Protein AF-A0A6V7L0I6-F1 (afdb_monomer_lite)

Organism: NCBI:txid1563983

Structure (mmCIF, N/CA/C/O backbone):
data_AF-A0A6V7L0I6-F1
#
_entry.id   AF-A0A6V7L0I6-F1
#
loop_
_atom_site.group_PDB
_atom_site.id
_atom_site.type_symbol
_atom_site.label_atom_id
_atom_site.label_alt_id
_atom_site.label_comp_id
_atom_site.label_asym_id
_atom_site.label_entity_id
_atom_site.label_seq_id
_atom_site.pdbx_PDB_ins_code
_atom_site.Cartn_x
_atom_site.Cartn_y
_atom_site.Cartn_z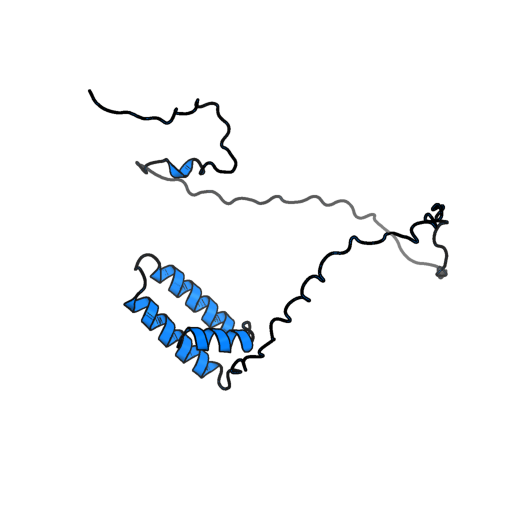
_atom_site.occupancy
_atom_site.B_iso_or_equiv
_atom_site.auth_seq_id
_atom_site.auth_comp_id
_atom_site.auth_asym_id
_atom_site.auth_atom_id
_atom_site.pdbx_PDB_model_num
ATOM 1 N N . GLU A 1 1 ? 0.908 -9.583 -56.187 1.00 49.00 1 GLU A N 1
ATOM 2 C CA . GLU A 1 1 ? 0.720 -10.293 -54.906 1.00 49.00 1 GLU A CA 1
ATOM 3 C C . GLU A 1 1 ? 0.747 -9.283 -53.765 1.00 49.00 1 GLU A C 1
ATOM 5 O O . GLU A 1 1 ? 1.300 -8.214 -53.980 1.00 49.00 1 GLU A O 1
ATOM 10 N N . GLU A 1 2 ? 0.169 -9.651 -52.612 1.00 45.59 2 GLU A N 1
ATOM 11 C CA . GLU A 1 2 ? 0.474 -9.149 -51.249 1.00 45.59 2 GLU A CA 1
ATOM 12 C C . GLU A 1 2 ? -0.630 -8.400 -50.439 1.00 45.59 2 GLU A C 1
ATOM 14 O O . GLU A 1 2 ? -0.831 -7.195 -50.544 1.00 45.59 2 GLU A O 1
ATOM 19 N N . VAL A 1 3 ? -1.365 -9.220 -49.659 1.00 51.28 3 VAL A N 1
ATOM 20 C CA . VAL A 1 3 ? -1.829 -9.154 -48.238 1.00 51.28 3 VAL A CA 1
ATOM 21 C C . VAL A 1 3 ? -2.309 -7.802 -47.645 1.00 51.28 3 VAL A C 1
ATOM 23 O O . VAL A 1 3 ? -1.519 -6.922 -47.347 1.00 51.28 3 VAL A O 1
ATOM 26 N N . ALA A 1 4 ? -3.619 -7.528 -47.545 1.00 53.19 4 ALA A N 1
ATOM 27 C CA . ALA A 1 4 ? -4.619 -7.891 -46.509 1.00 53.19 4 ALA A CA 1
ATOM 28 C C . ALA A 1 4 ? -4.747 -6.934 -45.296 1.00 53.19 4 ALA A C 1
ATOM 30 O O . ALA A 1 4 ? -3.857 -6.815 -44.463 1.00 53.19 4 ALA A O 1
ATOM 31 N N . SER A 1 5 ? -5.949 -6.369 -45.126 1.00 56.16 5 SER A N 1
ATOM 32 C CA . SER A 1 5 ? -6.523 -6.027 -43.818 1.00 56.16 5 SER A CA 1
ATOM 33 C C . SER A 1 5 ? -7.932 -6.609 -43.778 1.00 56.16 5 SER A C 1
ATOM 35 O O . SER A 1 5 ? -8.768 -6.281 -44.621 1.00 56.16 5 SER A O 1
ATOM 37 N N . THR A 1 6 ? -8.189 -7.535 -42.855 1.00 56.66 6 THR A N 1
ATOM 38 C CA . THR A 1 6 ? -9.462 -8.271 -42.783 1.00 56.66 6 THR A CA 1
ATOM 39 C C . THR A 1 6 ? -10.461 -7.669 -41.792 1.00 56.66 6 THR A C 1
ATOM 41 O O . THR A 1 6 ? -11.510 -8.265 -41.555 1.00 56.66 6 THR A O 1
ATOM 44 N N . GLN A 1 7 ? -10.214 -6.469 -41.256 1.00 66.19 7 GLN A N 1
ATOM 45 C CA . GLN A 1 7 ? -11.171 -5.770 -40.392 1.00 66.19 7 GLN A CA 1
ATOM 46 C C . GLN A 1 7 ? -11.768 -4.544 -41.093 1.00 66.19 7 GLN A C 1
ATOM 48 O O . GLN A 1 7 ? -11.068 -3.612 -41.484 1.00 66.19 7 GLN A O 1
ATOM 53 N N . LYS A 1 8 ? -13.097 -4.552 -41.258 1.00 57.31 8 LYS A N 1
ATOM 54 C CA . LYS A 1 8 ? -13.868 -3.417 -41.775 1.00 57.31 8 LYS A CA 1
ATOM 55 C C . LYS A 1 8 ? -13.876 -2.289 -40.742 1.00 57.31 8 LYS A C 1
ATOM 57 O O . LYS A 1 8 ? -14.382 -2.470 -39.639 1.00 57.31 8 LYS A O 1
ATOM 62 N N . SER A 1 9 ? -13.363 -1.125 -41.133 1.00 61.78 9 SER A N 1
ATOM 63 C CA . SER A 1 9 ? -13.588 0.136 -40.421 1.00 61.78 9 SER A CA 1
ATOM 64 C C . SER A 1 9 ? -15.092 0.429 -40.348 1.00 61.78 9 SER A C 1
ATOM 66 O O . SER A 1 9 ? -15.800 0.289 -41.351 1.00 61.78 9 SER A O 1
ATOM 68 N N . LEU A 1 10 ? -15.588 0.782 -39.162 1.00 63.34 10 LEU A N 1
ATOM 69 C CA . LEU A 1 10 ? -17.003 1.081 -38.932 1.00 63.34 10 LEU A CA 1
ATOM 70 C C . LEU A 1 10 ? -17.357 2.486 -39.449 1.00 63.34 10 LEU A C 1
ATOM 72 O O . LEU A 1 10 ? -16.513 3.381 -39.496 1.00 63.34 10 LEU A O 1
ATOM 76 N N . GLN A 1 11 ? -18.619 2.690 -39.843 1.00 67.56 11 GLN A N 1
ATOM 77 C CA . GLN A 1 11 ? -19.117 4.011 -40.239 1.00 67.56 11 GLN A CA 1
ATOM 78 C C . GLN A 1 11 ? -19.054 4.977 -39.044 1.00 67.56 11 GLN A C 1
ATOM 80 O O . GLN A 1 11 ? -19.383 4.607 -37.921 1.00 67.56 11 GLN A O 1
ATOM 85 N N . SER A 1 12 ? -18.698 6.241 -39.283 1.00 61.19 12 SER A N 1
ATOM 86 C CA . SER A 1 12 ? -18.546 7.283 -38.247 1.00 61.19 12 SER A CA 1
ATOM 87 C C . SER A 1 12 ? -19.833 7.644 -37.483 1.00 61.19 12 SER A C 1
ATOM 89 O O . SER A 1 12 ? -19.786 8.465 -36.569 1.00 61.19 12 SER A O 1
ATOM 91 N N . SER A 1 13 ? -20.970 7.036 -37.843 1.00 60.69 13 SER A N 1
ATOM 92 C CA . SER A 1 13 ? -22.275 7.179 -37.188 1.00 60.69 13 SER A CA 1
ATOM 93 C C . SER A 1 13 ? -22.595 6.048 -36.191 1.00 60.69 13 SER A C 1
ATOM 95 O O . SER A 1 13 ? -23.722 5.987 -35.700 1.00 60.69 13 SER A O 1
ATOM 97 N N . GLN A 1 14 ? -21.651 5.142 -35.908 1.00 70.44 14 GLN A N 1
ATOM 98 C CA . GLN A 1 14 ? -21.830 4.064 -34.931 1.00 70.44 14 GLN A CA 1
ATOM 99 C C . GLN A 1 14 ? -21.693 4.600 -33.492 1.00 70.44 14 GLN A C 1
ATOM 101 O O . GLN A 1 14 ? -20.715 5.275 -33.165 1.00 70.44 14 GLN A O 1
ATOM 106 N N . ASP A 1 15 ? -22.667 4.290 -32.635 1.00 71.12 15 ASP A N 1
ATOM 107 C CA . ASP A 1 15 ? -22.617 4.571 -31.194 1.00 71.12 15 ASP A CA 1
ATOM 108 C C . ASP A 1 15 ? -21.513 3.715 -30.533 1.00 71.12 15 ASP A C 1
ATOM 110 O O . ASP A 1 15 ? -21.470 2.510 -30.812 1.00 71.12 15 ASP A O 1
ATOM 114 N N . PRO A 1 16 ? -20.606 4.283 -29.708 1.00 73.88 16 PRO A N 1
ATOM 115 C CA . PRO A 1 16 ? -19.575 3.508 -29.030 1.00 73.88 16 PRO A CA 1
ATOM 116 C C . PRO A 1 16 ? -20.212 2.431 -28.156 1.00 73.88 16 PRO A C 1
ATOM 118 O O . PRO A 1 16 ? -21.060 2.715 -27.308 1.00 73.88 16 PRO A O 1
ATOM 121 N N . GLY A 1 17 ? -19.793 1.184 -28.347 1.00 80.94 17 GLY A N 1
ATOM 122 C CA . GLY A 1 17 ? -20.212 0.100 -27.478 1.00 80.94 17 GLY A CA 1
ATOM 123 C C . GLY A 1 17 ? -19.739 0.339 -26.045 1.00 80.94 17 GLY A C 1
ATOM 124 O O . GLY A 1 17 ? -18.780 1.064 -25.785 1.00 80.94 17 GLY A O 1
ATOM 125 N N . TRP A 1 18 ? -20.352 -0.362 -25.092 1.00 83.38 18 TRP A N 1
ATOM 126 C CA . TRP A 1 18 ? -19.894 -0.373 -23.695 1.00 83.38 18 TRP A CA 1
ATOM 127 C C . TRP A 1 18 ? -18.424 -0.829 -23.543 1.00 83.38 18 TRP A C 1
ATOM 129 O O . TRP A 1 18 ? -17.802 -0.570 -22.518 1.00 83.38 18 TRP A O 1
ATOM 139 N N . ASN A 1 19 ? -17.871 -1.476 -24.578 1.00 70.94 19 ASN A N 1
ATOM 140 C CA . ASN A 1 19 ? -16.497 -1.969 -24.642 1.00 70.94 19 ASN A CA 1
ATOM 141 C C . ASN A 1 19 ? -15.572 -1.150 -25.573 1.00 70.94 19 ASN A C 1
ATOM 143 O O . ASN A 1 19 ? -14.441 -1.573 -25.811 1.00 70.94 19 ASN A O 1
ATOM 147 N N . ASP A 1 20 ? -16.030 -0.012 -26.110 1.00 82.12 20 ASP A N 1
ATOM 148 C CA . ASP A 1 20 ? -15.183 0.891 -26.898 1.00 82.12 20 ASP A CA 1
ATOM 149 C C . ASP A 1 20 ? -14.460 1.894 -25.983 1.00 82.12 20 ASP A C 1
ATOM 151 O O . ASP A 1 20 ? -15.080 2.493 -25.095 1.00 82.12 20 ASP A O 1
ATOM 155 N N . PRO A 1 21 ? -13.149 2.125 -26.177 1.00 70.88 21 PRO A N 1
ATOM 156 C CA . PRO A 1 21 ? -12.410 3.050 -25.336 1.00 70.88 21 PRO A CA 1
ATOM 157 C C . PRO A 1 21 ? -12.844 4.508 -25.575 1.00 70.88 21 PRO A C 1
ATOM 159 O O . PRO A 1 21 ? -13.253 4.892 -26.676 1.00 70.88 21 PRO A O 1
ATOM 162 N N . PRO A 1 22 ? -12.732 5.363 -24.546 1.00 75.31 22 PRO A N 1
ATOM 163 C CA . PRO A 1 22 ? -13.175 6.747 -24.623 1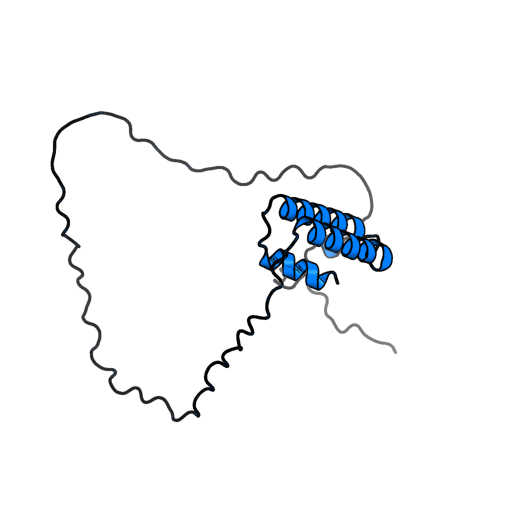.00 75.31 22 PRO A CA 1
ATOM 164 C C . PRO A 1 22 ? -12.336 7.565 -25.620 1.00 75.31 22 PRO A C 1
ATOM 166 O O . PRO A 1 22 ? -11.138 7.350 -25.778 1.00 75.31 22 PRO A O 1
ATOM 169 N N . LYS A 1 23 ? -12.953 8.570 -26.258 1.00 68.50 23 LYS A N 1
ATOM 170 C CA . LYS A 1 23 ? -12.399 9.311 -27.416 1.00 68.50 23 LYS A CA 1
ATOM 171 C C . LYS A 1 23 ? -11.035 9.992 -27.194 1.00 68.50 23 LYS A C 1
ATOM 173 O O . LYS A 1 23 ? -10.326 10.246 -28.161 1.00 68.50 23 LYS A O 1
ATOM 178 N N . TRP A 1 24 ? -10.649 10.269 -25.948 1.00 70.75 24 TRP A N 1
ATOM 179 C CA . TRP A 1 24 ? -9.335 10.837 -25.609 1.00 70.75 24 TRP A CA 1
ATOM 180 C C . TRP A 1 24 ? -8.183 9.819 -25.716 1.00 70.75 24 TRP A C 1
ATOM 182 O O . TRP A 1 24 ? -7.024 10.217 -25.717 1.00 70.75 24 TRP A O 1
ATOM 192 N N . ALA A 1 25 ? -8.487 8.523 -25.869 1.00 62.31 25 ALA A N 1
ATOM 193 C CA . ALA A 1 25 ? -7.506 7.457 -26.088 1.00 62.31 25 ALA A CA 1
ATOM 194 C C . ALA A 1 25 ? -6.831 7.511 -27.471 1.00 62.31 25 ALA A C 1
ATOM 196 O O . ALA A 1 25 ? -5.827 6.838 -27.689 1.00 62.31 25 ALA A O 1
ATOM 197 N N . PHE A 1 26 ? -7.368 8.306 -28.401 1.00 70.19 26 PHE A N 1
ATOM 198 C CA . PHE A 1 26 ? -6.912 8.334 -29.792 1.00 70.19 26 PHE A CA 1
ATOM 199 C C . PHE A 1 26 ? -6.320 9.677 -30.242 1.00 70.19 26 PHE A C 1
ATOM 201 O O . PHE A 1 26 ? -5.979 9.822 -31.412 1.00 70.19 26 PHE A O 1
ATOM 208 N N . THR A 1 27 ? -6.182 10.673 -29.362 1.00 69.50 27 THR A N 1
ATOM 209 C CA . THR A 1 27 ? -5.653 11.994 -29.746 1.00 69.50 27 THR A CA 1
ATOM 210 C C . THR A 1 27 ? -4.137 12.080 -29.530 1.00 69.50 27 THR A C 1
ATOM 212 O O . THR A 1 27 ? -3.705 12.042 -28.376 1.00 69.50 27 THR A O 1
ATOM 215 N N . PRO A 1 28 ? -3.311 12.249 -30.580 1.00 58.50 28 PRO A N 1
ATOM 216 C CA . PRO A 1 28 ? -1.911 12.622 -30.411 1.00 58.50 28 PRO A CA 1
ATOM 217 C C . PRO A 1 28 ? -1.826 14.082 -29.942 1.00 58.50 28 PRO A C 1
ATOM 219 O O . PRO A 1 28 ? -2.383 14.984 -30.567 1.00 58.50 28 PRO A O 1
ATOM 222 N N . THR A 1 29 ? -1.147 14.319 -28.820 1.00 57.50 29 THR A N 1
ATOM 223 C CA . THR A 1 29 ? -0.962 15.654 -28.242 1.00 57.50 29 THR A CA 1
ATOM 224 C C . THR A 1 29 ? -0.154 16.530 -29.190 1.00 57.50 29 THR A C 1
ATOM 226 O O . THR A 1 29 ? 1.061 16.382 -29.301 1.00 57.50 29 THR A O 1
ATOM 229 N N . ALA A 1 30 ? -0.814 17.478 -29.841 1.00 47.66 30 ALA A N 1
ATOM 230 C CA . ALA A 1 30 ? -0.147 18.539 -30.565 1.00 47.66 30 ALA A CA 1
ATOM 231 C C . ALA A 1 30 ? -0.753 19.880 -30.150 1.00 47.66 30 ALA A C 1
ATOM 233 O O . ALA A 1 30 ? -1.880 20.209 -30.504 1.00 47.66 30 ALA A O 1
ATOM 234 N N . THR A 1 31 ? 0.094 20.682 -29.509 1.00 42.53 31 THR A N 1
ATOM 235 C CA . THR A 1 31 ? 0.105 22.146 -29.601 1.00 42.53 31 THR A CA 1
ATOM 236 C C . THR A 1 31 ? -0.996 22.936 -28.867 1.00 42.53 31 THR A C 1
ATOM 238 O O . THR A 1 31 ? -2.158 22.972 -29.247 1.00 42.53 31 THR A O 1
ATOM 241 N N . THR A 1 32 ? -0.508 23.737 -27.911 1.00 39.78 32 THR A N 1
ATOM 242 C CA . THR A 1 32 ? -0.914 25.136 -27.676 1.00 39.78 32 THR A CA 1
ATOM 243 C C . THR A 1 32 ? -2.044 25.382 -26.662 1.00 39.78 32 THR A C 1
ATOM 245 O O . THR A 1 32 ? -3.226 25.188 -26.907 1.00 39.78 32 THR A O 1
ATOM 248 N N . THR A 1 33 ? -1.599 25.942 -25.531 1.00 43.44 33 THR A N 1
ATOM 249 C CA . THR A 1 33 ? -2.210 27.045 -24.767 1.00 43.44 33 THR A CA 1
ATOM 250 C C . THR A 1 33 ? -3.563 26.847 -24.087 1.00 43.44 33 THR A C 1
ATOM 252 O O . THR A 1 33 ? -4.614 26.825 -24.710 1.00 43.44 33 THR A O 1
ATOM 255 N N . THR A 1 34 ? -3.486 26.949 -22.758 1.00 48.56 34 THR A N 1
ATOM 256 C CA . THR A 1 34 ? -4.346 27.831 -21.958 1.00 48.56 34 THR A CA 1
ATOM 257 C C . THR A 1 34 ? -5.838 27.510 -21.962 1.00 48.56 34 THR A C 1
ATOM 259 O O . THR A 1 34 ? -6.601 28.085 -22.721 1.00 48.56 34 THR A O 1
ATOM 262 N N . ALA A 1 35 ? -6.274 26.710 -20.991 1.00 45.03 35 ALA A N 1
ATOM 263 C CA . ALA A 1 35 ? -7.368 27.093 -20.094 1.00 45.03 35 ALA A CA 1
ATOM 264 C C . ALA A 1 35 ? -7.562 26.010 -19.027 1.00 45.03 35 ALA A C 1
ATOM 266 O O . ALA A 1 35 ? -7.684 24.822 -19.311 1.00 45.03 35 ALA A O 1
ATOM 267 N N . THR A 1 36 ? -7.575 26.445 -17.776 1.00 52.50 36 THR A N 1
ATOM 268 C CA . THR A 1 36 ? -7.864 25.654 -16.582 1.00 52.50 36 THR A CA 1
ATOM 269 C C . THR A 1 36 ? -9.246 24.981 -16.672 1.00 52.50 36 THR A C 1
ATOM 271 O O . THR A 1 36 ? -10.223 25.657 -16.996 1.00 52.50 36 THR A O 1
ATOM 274 N N . PRO A 1 37 ? -9.400 23.679 -16.348 1.00 53.84 37 PRO A N 1
ATOM 275 C CA . PRO A 1 37 ? -10.725 23.075 -16.270 1.00 53.84 37 PRO A CA 1
ATOM 276 C C . PRO A 1 37 ? -11.456 23.584 -15.020 1.00 53.84 37 PRO A C 1
ATOM 278 O O . PRO A 1 37 ? -11.180 23.191 -13.884 1.00 53.84 37 PRO A O 1
ATOM 281 N N . THR A 1 38 ? -12.387 24.508 -15.246 1.00 55.41 38 THR A N 1
ATOM 282 C CA . THR A 1 38 ? -13.262 25.122 -14.247 1.00 55.41 38 THR A CA 1
ATOM 283 C C . THR A 1 38 ? -14.076 24.071 -13.486 1.00 55.41 38 THR A C 1
ATOM 285 O O . THR A 1 38 ? -14.820 23.277 -14.057 1.00 55.41 38 THR A O 1
ATOM 288 N N . LYS A 1 39 ? -13.903 24.104 -12.161 1.00 57.09 39 LYS A N 1
ATOM 289 C CA . LYS A 1 39 ? -14.621 23.409 -11.082 1.00 57.09 39 LYS A CA 1
ATOM 290 C C . LYS A 1 39 ? -16.041 22.932 -11.444 1.00 57.09 39 LYS A C 1
ATOM 292 O O . LYS A 1 39 ? -16.952 23.733 -11.633 1.00 57.09 39 LYS A O 1
ATOM 297 N N . ARG A 1 40 ? -16.242 21.609 -11.415 1.00 62.72 40 ARG A N 1
ATOM 298 C CA . ARG A 1 40 ? -17.555 20.940 -11.465 1.00 62.72 40 ARG A CA 1
ATOM 299 C C . ARG A 1 40 ? -18.367 21.292 -10.209 1.00 62.72 40 ARG A C 1
ATOM 301 O O . ARG A 1 40 ? -18.075 20.792 -9.125 1.00 62.72 40 ARG A O 1
ATOM 308 N N . LEU A 1 41 ? -19.388 22.138 -10.343 1.00 62.56 41 LEU A N 1
ATOM 309 C CA . LEU A 1 41 ? -20.390 22.362 -9.299 1.00 62.56 41 LEU A CA 1
ATOM 310 C C . LEU A 1 41 ? -21.412 21.213 -9.344 1.00 62.56 41 LEU A C 1
ATOM 312 O O . LEU A 1 41 ? -22.240 21.152 -10.248 1.00 62.56 41 LEU A O 1
ATOM 316 N N . LEU A 1 42 ? -21.323 20.275 -8.397 1.00 65.50 42 LEU A N 1
ATOM 317 C CA . LEU A 1 42 ? -22.307 19.199 -8.222 1.00 65.50 42 LEU A CA 1
ATOM 318 C C . LEU A 1 42 ? -23.644 19.773 -7.712 1.00 65.50 42 LEU A C 1
ATOM 320 O O . LEU A 1 42 ? -23.657 20.670 -6.867 1.00 65.50 42 LEU A O 1
ATOM 324 N N . ASN A 1 43 ? -24.751 19.245 -8.244 1.00 66.81 43 ASN A N 1
ATOM 325 C CA . ASN A 1 43 ? -26.134 19.694 -8.044 1.00 66.81 43 ASN A CA 1
ATOM 326 C C . ASN A 1 43 ? -26.464 20.135 -6.602 1.00 66.81 43 ASN A C 1
ATOM 328 O O . ASN A 1 43 ? -26.320 19.370 -5.648 1.00 66.81 43 ASN A O 1
ATOM 332 N N . LYS A 1 44 ? -26.988 21.358 -6.450 1.00 72.56 44 LYS A N 1
ATOM 333 C CA . LYS A 1 44 ? -27.562 21.881 -5.202 1.00 72.56 44 LYS A CA 1
ATOM 334 C C . LYS A 1 44 ? -29.099 21.930 -5.301 1.00 72.56 44 LYS A C 1
ATOM 336 O O . LYS A 1 44 ? -29.618 22.723 -6.075 1.00 72.56 44 LYS A O 1
ATOM 341 N N . ARG A 1 45 ? -29.738 21.199 -4.366 1.00 65.44 45 ARG A N 1
ATOM 342 C CA . ARG A 1 45 ? -31.035 21.431 -3.670 1.00 65.44 45 ARG A CA 1
ATOM 343 C C . ARG A 1 45 ? -32.359 21.033 -4.340 1.00 65.44 45 ARG A C 1
ATOM 345 O O . ARG A 1 45 ? -32.620 21.429 -5.461 1.00 65.44 45 ARG A O 1
ATOM 352 N N . VAL A 1 46 ? -33.264 20.484 -3.517 1.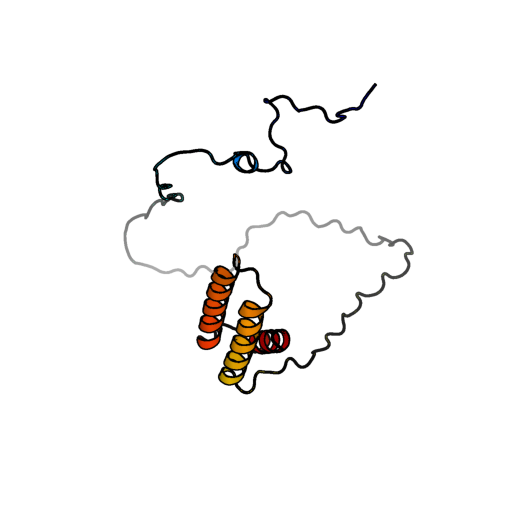00 64.88 46 VAL A N 1
ATOM 353 C CA . VAL A 1 46 ? -34.644 20.992 -3.331 1.00 64.88 46 VAL A CA 1
ATOM 354 C C . VAL A 1 46 ? -35.003 20.856 -1.836 1.00 64.88 46 VAL A C 1
ATOM 356 O O . VAL A 1 46 ? -34.712 19.824 -1.240 1.00 64.88 46 VAL A O 1
ATOM 359 N N . ALA A 1 47 ? -35.589 21.884 -1.215 1.00 70.31 47 ALA A N 1
ATOM 360 C CA . ALA A 1 47 ? -36.175 21.843 0.135 1.00 70.31 47 ALA A CA 1
ATOM 361 C C . ALA A 1 47 ? -37.557 22.519 0.101 1.00 70.31 47 ALA A C 1
ATOM 363 O O . ALA A 1 47 ? -37.711 23.484 -0.643 1.00 70.31 47 ALA A O 1
ATOM 364 N N . PHE A 1 48 ? -38.529 22.039 0.888 1.00 59.22 48 PHE A N 1
ATOM 365 C CA . PHE A 1 48 ? -39.904 22.573 0.980 1.00 59.22 48 PHE A CA 1
ATOM 366 C C . PHE A 1 48 ? -40.586 22.135 2.307 1.00 59.22 48 PHE A C 1
ATOM 368 O O . PHE A 1 48 ? -40.115 21.176 2.915 1.00 59.22 48 PHE A O 1
ATOM 375 N N . PRO A 1 49 ? -41.664 22.799 2.784 1.00 66.50 49 PRO A N 1
ATOM 376 C CA . PRO A 1 49 ? -41.650 24.012 3.608 1.00 66.50 49 PRO A CA 1
ATOM 377 C C . PRO A 1 49 ? -42.099 23.782 5.075 1.00 66.50 49 PRO A C 1
ATOM 379 O O . PRO A 1 49 ? -42.926 22.924 5.373 1.00 66.50 49 PRO A O 1
ATOM 382 N N . LEU A 1 50 ? -41.592 24.618 5.989 1.00 60.56 50 LEU A N 1
ATOM 383 C CA . LEU A 1 50 ? -42.030 24.717 7.389 1.00 60.56 50 LEU A CA 1
ATOM 384 C C . LEU A 1 50 ? -43.465 25.275 7.462 1.00 60.56 50 LEU A C 1
ATOM 386 O O . LEU A 1 50 ? -43.693 26.407 7.039 1.00 60.56 50 LEU A O 1
ATOM 390 N N . SER A 1 51 ? -44.415 24.522 8.027 1.00 53.25 51 SER A N 1
ATOM 391 C CA . SER A 1 51 ? -45.692 25.094 8.485 1.00 53.25 51 SER A CA 1
ATOM 392 C C . SER A 1 51 ? -45.507 25.765 9.847 1.00 53.25 51 SER A C 1
ATOM 394 O O . SER A 1 51 ? -44.920 25.198 10.766 1.00 53.25 51 SER A O 1
ATOM 396 N N . SER A 1 52 ? -45.987 26.999 9.944 1.00 55.41 52 SER A N 1
ATOM 397 C CA . SER A 1 52 ? -45.807 27.946 11.044 1.00 55.41 52 SER A CA 1
ATOM 398 C C . SER A 1 52 ? -46.960 27.939 12.065 1.00 55.41 52 SER A C 1
ATOM 400 O O . SER A 1 52 ? -48.097 28.149 11.658 1.00 55.41 52 SER A O 1
ATOM 402 N N . ALA A 1 53 ? -46.598 27.858 13.361 1.00 44.38 53 ALA A N 1
ATOM 403 C CA . ALA A 1 53 ? -47.285 28.349 14.586 1.00 44.38 53 ALA A CA 1
ATOM 404 C C . ALA A 1 53 ? -48.635 27.686 14.998 1.00 44.38 53 ALA A C 1
ATOM 406 O O . ALA A 1 53 ? -49.445 27.368 14.145 1.00 44.38 53 ALA A O 1
ATOM 407 N N . SER A 1 54 ? -49.007 27.460 16.274 1.00 46.44 54 SER A N 1
ATOM 408 C CA . SER A 1 54 ? -48.556 27.953 17.601 1.00 46.44 54 SER A CA 1
ATOM 409 C C . SER A 1 54 ? -49.074 27.010 18.749 1.00 46.44 54 SER A C 1
ATOM 411 O O . SER A 1 54 ? -49.504 25.908 18.412 1.00 46.44 54 SER A O 1
ATOM 413 N N . PRO A 1 55 ? -49.011 27.307 20.078 1.00 51.88 55 PRO A N 1
ATOM 414 C CA . PRO A 1 55 ? -48.563 26.366 21.115 1.00 51.88 55 PRO A CA 1
ATOM 415 C C . PRO A 1 55 ? -49.678 25.786 22.024 1.00 51.88 55 PRO A C 1
ATOM 417 O O . PRO A 1 55 ? -50.776 26.318 22.109 1.00 51.88 55 PRO A O 1
ATOM 420 N N . ALA A 1 56 ? -49.318 24.724 22.760 1.00 43.88 56 ALA A N 1
ATOM 421 C CA . ALA A 1 56 ? -49.899 24.218 24.017 1.00 43.88 56 ALA A CA 1
ATOM 422 C C . ALA A 1 56 ? -51.433 24.036 24.138 1.00 43.88 56 ALA A C 1
ATOM 424 O O . ALA A 1 56 ? -52.166 24.997 24.349 1.00 43.88 56 ALA A O 1
ATOM 425 N N . SER A 1 57 ? -51.890 22.779 24.250 1.00 42.53 57 SER A N 1
ATOM 426 C CA . SER A 1 57 ? -52.496 22.211 25.482 1.00 42.53 57 SER A CA 1
ATOM 427 C C . SER A 1 57 ? -53.308 20.934 25.211 1.00 42.53 57 SER A C 1
ATOM 429 O O . SER A 1 57 ? -53.979 20.811 24.190 1.00 42.53 57 SER A O 1
ATOM 431 N N . SER A 1 58 ? -53.357 20.072 26.234 1.00 39.19 58 SER A N 1
ATOM 432 C CA . SER A 1 58 ? -54.350 19.005 26.503 1.00 39.19 58 SER A CA 1
ATOM 433 C C . SER A 1 58 ? -54.182 17.632 25.822 1.00 39.19 58 SER A C 1
ATOM 435 O O . SER A 1 58 ? -54.662 17.377 24.727 1.00 39.19 58 SER A O 1
ATOM 437 N N . ALA A 1 59 ? -53.529 16.734 26.568 1.00 45.75 59 ALA A N 1
ATOM 438 C CA . ALA A 1 59 ? -53.907 15.346 26.868 1.00 45.75 59 ALA A CA 1
ATOM 439 C C . ALA A 1 59 ? -54.733 14.520 25.854 1.00 45.75 59 ALA A C 1
ATOM 441 O O . ALA A 1 59 ? -55.915 14.780 25.650 1.00 45.75 59 ALA A O 1
ATOM 442 N N . SER A 1 60 ? -54.151 13.399 25.403 1.00 44.16 60 SER A N 1
ATOM 443 C CA . SER A 1 60 ? -54.711 12.027 25.481 1.00 44.16 60 SER A CA 1
ATOM 444 C C . SER A 1 60 ? -53.650 11.013 25.008 1.00 44.16 60 SER A C 1
ATOM 446 O O . SER A 1 60 ? -53.037 11.252 23.968 1.00 44.16 60 SER A O 1
ATOM 448 N N . PRO A 1 61 ? -53.392 9.892 25.713 1.00 47.28 61 PRO A N 1
ATOM 449 C CA . PRO A 1 61 ? -52.461 8.879 25.231 1.00 47.28 61 PRO A CA 1
ATOM 450 C C . PRO A 1 61 ? -53.147 8.002 24.174 1.00 47.28 61 PRO A C 1
ATOM 452 O O . PRO A 1 61 ? -54.204 7.422 24.415 1.00 47.28 61 PRO A O 1
ATOM 455 N N . VAL A 1 62 ? -52.532 7.895 22.997 1.00 46.44 62 VAL A N 1
ATOM 456 C CA . VAL A 1 62 ? -52.897 6.903 21.979 1.00 46.44 62 VAL A CA 1
ATOM 457 C C . VAL A 1 62 ? -52.538 5.516 22.520 1.00 46.44 62 VAL A C 1
ATOM 459 O O . VAL A 1 62 ? -51.376 5.241 22.816 1.00 46.44 62 VAL A O 1
ATOM 462 N N . LEU A 1 63 ? -53.543 4.651 22.675 1.00 51.47 63 LEU A N 1
ATOM 463 C CA . LEU A 1 63 ? -53.362 3.238 23.014 1.00 51.47 63 LEU A CA 1
ATOM 464 C C . LEU A 1 63 ? -52.671 2.498 21.849 1.00 51.47 63 LEU A C 1
ATOM 466 O O . LEU A 1 63 ? -53.030 2.724 20.690 1.00 51.47 63 LEU A O 1
ATOM 470 N N . PRO A 1 64 ? -51.718 1.585 22.111 1.00 48.00 64 PRO A N 1
ATOM 471 C CA . PRO A 1 64 ? -51.105 0.772 21.070 1.00 48.00 64 PRO A CA 1
ATOM 472 C C . PRO A 1 64 ? -52.025 -0.412 20.751 1.00 48.00 64 PRO A C 1
ATOM 474 O O . PRO A 1 64 ? -52.234 -1.264 21.612 1.00 48.00 64 PRO A O 1
ATOM 477 N N . GLY A 1 65 ? -52.579 -0.508 19.537 1.00 54.50 65 GLY A N 1
ATOM 478 C CA . GLY A 1 65 ? -53.290 -1.746 19.189 1.00 54.50 65 GLY A CA 1
ATOM 479 C C . GLY A 1 65 ? -54.225 -1.808 17.988 1.00 54.50 65 GLY A C 1
ATOM 480 O O . GLY A 1 65 ? -54.990 -2.762 17.927 1.00 54.50 65 GLY A O 1
ATOM 481 N N . GLN A 1 66 ? -54.206 -0.885 17.024 1.00 45.59 66 GLN A N 1
ATOM 482 C CA . GLN A 1 66 ? -55.010 -1.068 15.806 1.00 45.59 66 GLN A CA 1
ATOM 483 C C . GLN A 1 66 ? -54.141 -1.035 14.552 1.00 45.59 66 GLN A C 1
ATOM 485 O O . GLN A 1 66 ? -53.855 0.016 13.988 1.00 45.59 66 GLN A O 1
ATOM 490 N N . LEU A 1 67 ? -53.729 -2.230 14.123 1.00 61.28 67 LEU A N 1
ATOM 491 C CA . LEU A 1 67 ? -53.307 -2.472 12.748 1.00 61.28 67 LEU A CA 1
ATOM 492 C C . LEU A 1 67 ? -54.562 -2.537 11.856 1.00 61.28 67 LEU A C 1
ATOM 494 O O . LEU A 1 67 ? -55.577 -3.095 12.283 1.00 61.28 67 LEU A O 1
ATOM 498 N N . PRO A 1 68 ? -54.526 -1.981 10.632 1.00 59.28 68 PRO A N 1
ATOM 499 C CA . PRO A 1 68 ? -55.651 -2.061 9.706 1.00 59.28 68 PRO A CA 1
ATOM 500 C C . PRO A 1 68 ? -55.910 -3.522 9.285 1.00 59.28 68 PRO A C 1
ATOM 502 O O . PRO A 1 68 ? -54.957 -4.302 9.179 1.00 59.28 68 PRO A O 1
ATOM 505 N N . PRO A 1 69 ? -57.173 -3.917 9.023 1.00 59.94 69 PRO A N 1
ATOM 506 C CA . PRO A 1 69 ? -57.498 -5.291 8.659 1.00 59.94 69 PRO A CA 1
ATOM 507 C C . PRO A 1 69 ? -56.856 -5.646 7.314 1.00 59.94 69 PRO A C 1
ATOM 509 O O . PRO A 1 69 ? -57.178 -5.078 6.271 1.00 59.94 69 PRO A O 1
ATOM 512 N N . THR A 1 70 ? -55.924 -6.595 7.339 1.00 59.88 70 THR A N 1
ATOM 513 C CA . THR A 1 70 ? -55.268 -7.141 6.151 1.00 59.88 70 THR A CA 1
ATOM 514 C C . THR A 1 70 ? -56.152 -8.251 5.582 1.00 59.88 70 THR A C 1
ATOM 516 O O . THR A 1 70 ? -56.137 -9.379 6.063 1.00 59.88 70 THR A O 1
ATOM 519 N N . ASN A 1 71 ? -56.948 -7.937 4.556 1.00 63.84 71 ASN A N 1
ATOM 520 C CA . ASN A 1 71 ? -57.638 -8.937 3.733 1.00 63.84 71 ASN A CA 1
ATOM 521 C C . ASN A 1 71 ? -56.632 -9.607 2.785 1.00 63.84 71 ASN A C 1
ATOM 523 O O . ASN A 1 71 ? -56.614 -9.327 1.587 1.00 63.84 71 ASN A O 1
ATOM 527 N N . LEU A 1 72 ? -55.755 -10.453 3.323 1.00 72.44 72 LEU A N 1
ATOM 528 C CA . LEU A 1 72 ? -54.883 -11.295 2.509 1.00 72.44 72 LEU A CA 1
ATOM 529 C C . LEU A 1 72 ? -55.502 -12.695 2.386 1.00 72.44 72 LEU A C 1
ATOM 531 O O . LEU A 1 72 ? -55.925 -13.254 3.401 1.00 72.44 72 LEU A O 1
ATOM 535 N N . PRO A 1 73 ? -55.578 -13.268 1.171 1.00 71.56 73 PRO A N 1
ATOM 536 C CA . PRO A 1 73 ? -56.043 -14.637 0.995 1.00 71.56 73 PRO A CA 1
ATOM 537 C C . PRO A 1 73 ? -55.109 -15.614 1.729 1.00 71.56 73 PRO A C 1
ATOM 539 O O . PRO A 1 73 ? -53.901 -15.363 1.805 1.00 71.56 73 PRO A O 1
ATOM 542 N N . PRO A 1 74 ? -55.636 -16.728 2.270 1.00 72.56 74 PRO A N 1
ATOM 543 C CA . PRO A 1 74 ? -54.807 -17.717 2.943 1.00 72.56 74 PRO A CA 1
ATOM 544 C C . PRO A 1 74 ? -53.798 -18.335 1.960 1.00 72.56 74 PRO A C 1
ATOM 546 O O . PRO A 1 74 ? -54.130 -18.543 0.788 1.00 72.56 74 PRO A O 1
ATOM 549 N N . PRO A 1 75 ? -52.568 -18.640 2.410 1.00 66.12 75 PRO A N 1
ATOM 550 C CA . PRO A 1 75 ? -51.578 -19.288 1.565 1.00 66.12 75 PRO A CA 1
ATOM 551 C C . PRO A 1 75 ? -52.058 -20.695 1.163 1.00 66.12 75 PRO A C 1
ATOM 553 O O . PRO A 1 75 ? -52.673 -21.388 1.979 1.00 66.12 75 PRO A O 1
ATOM 556 N N . PRO A 1 76 ? -51.786 -21.139 -0.078 1.00 67.69 76 PRO A N 1
ATOM 557 C CA . PRO A 1 76 ? -52.234 -22.437 -0.566 1.00 67.69 76 PRO A CA 1
ATOM 558 C C . PRO A 1 76 ? -51.607 -23.574 0.250 1.00 67.69 76 PRO A C 1
ATOM 560 O O . PRO A 1 76 ? -50.390 -23.752 0.291 1.00 67.69 76 PRO A O 1
ATOM 563 N N . THR A 1 77 ? -52.457 -24.373 0.888 1.00 64.00 77 THR A N 1
ATOM 564 C CA . THR A 1 77 ? -52.098 -25.542 1.695 1.00 64.00 77 THR A CA 1
ATOM 565 C C . THR A 1 77 ? -51.932 -26.784 0.825 1.00 64.00 77 THR A C 1
ATOM 567 O O . THR A 1 77 ? -52.652 -27.754 1.011 1.00 64.00 77 THR A O 1
ATOM 570 N N . GLN A 1 78 ? -51.023 -26.787 -0.155 1.00 60.69 78 GLN A N 1
ATOM 571 C CA . GLN A 1 78 ? -50.764 -28.008 -0.935 1.00 60.69 78 GLN A CA 1
ATOM 572 C C . GLN A 1 78 ? -49.440 -27.960 -1.708 1.00 60.69 78 GLN A C 1
ATOM 574 O O . GLN A 1 78 ? -49.415 -27.768 -2.915 1.00 60.69 78 GLN A O 1
ATOM 579 N N . LEU A 1 79 ? -48.326 -28.189 -1.008 1.00 60.81 79 LEU A N 1
ATOM 580 C CA . LEU A 1 79 ? -47.071 -28.664 -1.608 1.00 60.81 79 LEU A CA 1
ATOM 581 C C . LEU A 1 79 ? -46.385 -29.642 -0.639 1.00 60.81 79 LEU A C 1
ATOM 583 O O . LEU A 1 79 ? -45.271 -29.413 -0.184 1.00 60.81 79 LEU A O 1
ATOM 587 N N . THR A 1 80 ? -47.062 -30.731 -0.269 1.00 59.22 80 THR A N 1
ATOM 588 C CA . THR A 1 80 ? -46.496 -31.752 0.636 1.00 59.22 80 THR A CA 1
ATOM 589 C C . THR A 1 80 ? -45.671 -32.825 -0.074 1.00 59.22 80 THR A C 1
ATOM 591 O O . THR A 1 80 ? -45.237 -33.772 0.573 1.00 59.22 80 THR A O 1
ATOM 594 N N . HIS A 1 81 ? -45.403 -32.706 -1.379 1.00 60.22 81 HIS A N 1
ATOM 595 C CA . HIS A 1 81 ? -44.571 -33.699 -2.060 1.00 60.22 81 HIS A CA 1
ATOM 596 C C . HIS A 1 81 ? -43.779 -33.141 -3.248 1.00 60.22 81 HIS A C 1
ATOM 598 O O . HIS A 1 81 ? -43.949 -33.558 -4.392 1.00 60.22 81 HIS A O 1
ATOM 604 N N . LEU A 1 82 ? -42.870 -32.203 -2.975 1.00 58.72 82 LEU A N 1
ATOM 605 C CA . LEU A 1 82 ? -41.741 -31.962 -3.874 1.00 58.72 82 LEU A CA 1
ATOM 606 C C . LEU A 1 82 ? -40.643 -32.973 -3.525 1.00 58.72 82 LEU A C 1
ATOM 608 O O . LEU A 1 82 ? -39.821 -32.740 -2.642 1.00 58.72 82 LEU A O 1
ATOM 612 N N . THR A 1 83 ? -40.660 -34.130 -4.188 1.00 63.53 83 THR A N 1
ATOM 613 C CA . THR A 1 83 ? -39.534 -35.068 -4.140 1.00 63.53 83 THR A CA 1
ATOM 614 C C . THR A 1 83 ? -38.417 -34.507 -5.020 1.00 63.53 83 THR A C 1
ATOM 616 O O . THR A 1 83 ? -38.559 -34.373 -6.234 1.00 63.53 83 THR A O 1
ATOM 619 N N . SER A 1 84 ? -37.329 -34.071 -4.385 1.00 68.31 84 SER A N 1
ATOM 620 C CA . SER A 1 84 ? -36.107 -33.690 -5.092 1.00 68.31 84 SER A CA 1
ATOM 621 C C . SER A 1 84 ? -35.531 -34.932 -5.773 1.00 68.31 84 SER A C 1
ATOM 623 O O . SER A 1 84 ? -35.485 -36.003 -5.164 1.00 68.31 84 SER A O 1
ATOM 625 N N . ALA A 1 85 ? -35.123 -34.799 -7.037 1.00 67.44 85 ALA A N 1
ATOM 626 C CA . ALA A 1 85 ? -34.520 -35.884 -7.803 1.00 67.44 85 ALA A CA 1
ATOM 627 C C . ALA A 1 85 ? -33.327 -36.496 -7.038 1.00 67.44 85 ALA A C 1
ATOM 629 O O . ALA A 1 85 ? -32.620 -35.755 -6.343 1.00 67.44 85 ALA A O 1
ATOM 630 N N . PRO A 1 86 ? -33.067 -37.813 -7.167 1.00 66.31 86 PRO A N 1
ATOM 631 C CA . PRO A 1 86 ? -31.919 -38.456 -6.539 1.00 66.31 86 PRO A CA 1
ATOM 632 C C . PRO A 1 86 ? -30.634 -37.923 -7.180 1.00 66.31 86 PRO A C 1
ATOM 634 O O . PRO A 1 86 ? -30.150 -38.435 -8.185 1.00 66.31 86 PRO A O 1
ATOM 637 N N . HIS A 1 87 ? -30.103 -36.847 -6.614 1.00 68.00 87 HIS A N 1
ATOM 638 C CA . HIS A 1 87 ? -28.784 -36.326 -6.917 1.00 68.00 87 HIS A CA 1
ATOM 639 C C . HIS A 1 87 ? -27.828 -36.815 -5.833 1.00 68.00 87 HIS A C 1
ATOM 641 O O . HIS A 1 87 ? -28.210 -36.975 -4.671 1.00 68.00 87 HIS A O 1
ATOM 647 N N . ALA A 1 88 ? -26.579 -37.078 -6.218 1.00 71.19 88 ALA A N 1
ATOM 648 C CA . ALA A 1 88 ? -25.518 -37.290 -5.245 1.00 71.19 88 ALA A CA 1
ATOM 649 C C . ALA A 1 88 ? -25.481 -36.079 -4.292 1.00 71.19 88 ALA A C 1
ATOM 651 O O . ALA A 1 88 ? -25.655 -34.950 -4.767 1.00 71.19 88 ALA A O 1
ATOM 652 N N . PRO A 1 89 ? -25.290 -36.282 -2.975 1.00 69.12 89 PRO A N 1
ATOM 653 C CA . PRO A 1 89 ? -25.251 -35.175 -2.033 1.00 69.12 89 PRO A CA 1
ATOM 654 C C . PRO A 1 89 ? -24.194 -34.174 -2.499 1.00 69.12 89 PRO A C 1
ATOM 656 O O . PRO A 1 89 ? -23.034 -34.537 -2.704 1.00 69.12 89 PRO A O 1
ATOM 659 N N . LEU A 1 90 ? -24.613 -32.921 -2.695 1.00 65.12 90 LEU A N 1
ATOM 660 C CA . LEU A 1 90 ? -23.687 -31.807 -2.847 1.00 65.12 90 LEU A CA 1
ATOM 661 C C . LEU A 1 90 ? -22.727 -31.881 -1.664 1.00 65.12 90 LEU A C 1
ATOM 663 O O . LEU A 1 90 ? -23.170 -31.879 -0.512 1.00 65.12 90 LEU A O 1
ATOM 667 N N . LEU A 1 91 ? -21.433 -32.014 -1.963 1.00 65.31 91 LEU A N 1
ATOM 668 C CA . LEU A 1 91 ? -20.379 -31.944 -0.962 1.00 65.31 91 LEU A CA 1
ATOM 669 C C . LEU A 1 91 ? -20.691 -30.741 -0.074 1.00 65.31 91 LEU A C 1
ATOM 671 O O . LEU A 1 91 ? -20.878 -29.632 -0.584 1.00 65.31 91 LEU A O 1
ATOM 675 N N . ALA A 1 92 ? -20.826 -30.991 1.232 1.00 66.12 92 ALA A N 1
ATOM 676 C CA . ALA A 1 92 ? -21.005 -29.931 2.211 1.00 66.12 92 ALA A CA 1
ATOM 677 C C . ALA A 1 92 ? -19.975 -28.834 1.908 1.00 66.12 92 ALA A C 1
ATOM 679 O O . ALA A 1 92 ? -18.853 -29.188 1.524 1.00 66.12 92 ALA A O 1
ATOM 680 N N . PRO A 1 93 ? -20.326 -27.538 2.036 1.00 61.31 93 PRO A N 1
ATOM 681 C CA . PRO A 1 93 ? -19.366 -26.469 1.823 1.00 61.31 93 PRO A CA 1
ATOM 682 C C . PRO A 1 93 ? -18.125 -26.840 2.611 1.00 61.31 93 PRO A C 1
ATOM 684 O O . PRO A 1 93 ? -18.223 -27.019 3.827 1.00 61.31 93 PRO A O 1
ATOM 687 N N . THR A 1 94 ? -17.003 -27.049 1.914 1.00 56.34 94 THR A N 1
ATOM 688 C CA . THR A 1 94 ? -15.720 -27.263 2.565 1.00 56.34 94 THR A CA 1
ATOM 689 C C . THR A 1 94 ? -15.621 -26.132 3.560 1.00 56.34 94 THR A C 1
ATOM 691 O O . THR A 1 94 ? -15.552 -24.966 3.164 1.00 56.34 94 THR A O 1
ATOM 694 N N . THR A 1 95 ? -15.726 -26.458 4.848 1.00 54.09 95 THR A N 1
ATOM 695 C CA . THR A 1 95 ? -15.396 -25.523 5.902 1.00 54.09 95 THR A CA 1
ATOM 696 C C . THR A 1 95 ? -13.959 -25.188 5.599 1.00 54.09 95 THR A C 1
ATOM 698 O O . THR A 1 95 ? -13.070 -26.012 5.823 1.00 54.09 95 THR A O 1
ATOM 701 N N . VAL A 1 96 ? -13.746 -24.043 4.953 1.00 52.66 96 VAL A N 1
ATOM 702 C CA . VAL A 1 96 ? -12.425 -23.473 4.788 1.00 52.66 96 VAL A CA 1
ATOM 703 C C . VAL A 1 96 ? -11.955 -23.405 6.219 1.00 52.66 96 VAL A C 1
ATOM 705 O O . VAL A 1 96 ? -12.547 -22.669 7.012 1.00 52.66 96 VAL A O 1
ATOM 708 N N . SER A 1 97 ? -11.044 -24.311 6.578 1.00 48.69 97 SER A N 1
ATOM 709 C CA . SER A 1 97 ? -10.505 -24.379 7.918 1.00 48.69 97 SER A CA 1
ATOM 710 C C . SER A 1 97 ? -10.052 -22.960 8.177 1.00 48.69 97 SER A C 1
ATOM 712 O O . SER A 1 97 ? -9.168 -22.450 7.481 1.00 48.69 97 SER A O 1
ATOM 714 N N . LYS A 1 98 ? -10.758 -22.276 9.082 1.00 51.75 98 LYS A N 1
ATOM 715 C CA . LYS A 1 98 ? -10.298 -21.036 9.674 1.00 51.75 98 LYS A CA 1
ATOM 716 C C . LYS A 1 98 ? -9.087 -21.496 10.465 1.00 51.75 98 LYS A C 1
ATOM 718 O O . LYS A 1 98 ? -9.147 -21.726 11.664 1.00 51.75 98 LYS A O 1
ATOM 723 N N . ASN A 1 99 ? -7.984 -21.696 9.756 1.00 47.28 99 ASN A N 1
ATOM 724 C CA . ASN A 1 99 ? -6.689 -21.540 10.337 1.00 47.28 99 ASN A CA 1
ATOM 725 C C . ASN A 1 99 ? -6.729 -20.067 10.725 1.00 47.28 99 ASN A C 1
ATOM 727 O O . ASN A 1 99 ? -6.492 -19.174 9.909 1.00 47.28 99 ASN A O 1
ATOM 731 N N . GLU A 1 100 ? -7.154 -19.814 11.962 1.00 51.81 100 GLU A N 1
ATOM 732 C CA . GLU A 1 100 ? -6.635 -18.730 12.768 1.00 51.81 100 GLU A CA 1
ATOM 733 C C . GLU A 1 100 ? -5.123 -18.939 12.782 1.00 51.81 100 GLU A C 1
ATOM 735 O O . GLU A 1 100 ? -4.521 -19.452 13.716 1.00 51.81 100 GLU A O 1
ATOM 740 N N . THR A 1 101 ? -4.504 -18.616 11.649 1.00 49.50 101 THR A N 1
ATOM 741 C CA . THR A 1 101 ? -3.100 -18.315 11.566 1.00 49.50 101 THR A CA 1
ATOM 742 C C . THR A 1 101 ? -2.969 -17.179 12.541 1.00 49.50 101 THR A C 1
ATOM 744 O O . THR A 1 101 ? -3.475 -16.095 12.252 1.00 49.50 101 THR A O 1
ATOM 747 N N . ASN A 1 102 ? -2.407 -17.491 13.709 1.00 54.78 102 ASN A N 1
ATOM 748 C CA . ASN A 1 102 ? -1.910 -16.563 14.706 1.00 54.78 102 ASN A CA 1
ATOM 749 C C . ASN A 1 102 ? -1.389 -15.327 13.975 1.00 54.78 102 ASN A C 1
ATOM 751 O O . ASN A 1 102 ? -0.272 -15.329 13.456 1.00 54.78 102 ASN A O 1
ATOM 755 N N . THR A 1 103 ? -2.238 -14.314 13.814 1.00 55.25 103 THR A N 1
ATOM 756 C CA . THR A 1 103 ? -1.784 -13.044 13.277 1.00 55.25 103 THR A CA 1
ATOM 757 C C . THR A 1 103 ? -0.939 -12.489 14.399 1.00 55.25 103 THR A C 1
ATOM 759 O O . THR A 1 103 ? -1.482 -12.359 15.499 1.00 55.25 103 THR A O 1
ATOM 762 N N . PRO A 1 104 ? 0.365 -12.255 14.184 1.00 57.16 104 PRO A N 1
ATOM 763 C CA . PRO A 1 104 ? 1.204 -11.721 15.234 1.00 57.16 104 PRO A CA 1
ATOM 764 C C . PRO A 1 104 ? 0.611 -10.367 15.605 1.00 57.16 104 PRO A C 1
ATOM 766 O O . PRO A 1 104 ? 0.665 -9.414 14.828 1.00 57.16 104 PRO A O 1
ATOM 769 N N . THR A 1 105 ? -0.045 -10.311 16.762 1.00 59.69 105 THR A N 1
ATOM 770 C CA . THR A 1 105 ? -0.426 -9.044 17.362 1.00 59.69 105 THR A CA 1
ATOM 771 C C . THR A 1 105 ? 0.875 -8.292 17.555 1.00 59.69 105 THR A C 1
ATOM 773 O O . THR A 1 105 ? 1.810 -8.802 18.173 1.00 59.69 105 THR A O 1
ATOM 776 N N . CYS A 1 106 ? 0.966 -7.122 16.938 1.00 62.81 106 CYS A N 1
ATOM 777 C CA . CYS A 1 106 ? 2.153 -6.300 17.000 1.00 62.81 106 CYS A CA 1
ATOM 778 C C . CYS A 1 106 ? 2.408 -5.901 18.464 1.00 62.81 106 CYS A C 1
ATOM 780 O O . CYS A 1 106 ? 1.661 -5.105 19.027 1.00 62.81 106 CYS A O 1
ATOM 782 N N . VAL A 1 107 ? 3.426 -6.496 19.095 1.00 67.56 107 VAL A N 1
ATOM 783 C CA . VAL A 1 107 ? 3.752 -6.244 20.512 1.00 67.56 107 VAL A CA 1
ATOM 784 C C . VAL A 1 107 ? 4.324 -4.830 20.699 1.00 67.56 107 VAL A C 1
ATOM 786 O O . VAL A 1 107 ? 4.080 -4.214 21.729 1.00 67.56 107 VAL A O 1
ATOM 789 N N . ASN A 1 108 ? 4.999 -4.287 19.675 1.00 86.12 108 ASN A N 1
ATOM 790 C CA . ASN A 1 108 ? 5.522 -2.917 19.630 1.00 86.12 108 ASN A CA 1
ATOM 791 C C . ASN A 1 108 ? 5.114 -2.211 18.328 1.00 86.12 108 ASN A C 1
ATOM 793 O O . ASN A 1 108 ? 5.787 -2.346 17.304 1.00 86.12 108 ASN A O 1
ATOM 797 N N . LYS A 1 109 ? 4.028 -1.427 18.377 1.00 87.69 109 LYS A N 1
ATOM 798 C CA . LYS A 1 109 ? 3.476 -0.695 17.219 1.00 87.69 109 LYS A CA 1
ATOM 799 C C . LYS A 1 109 ? 4.499 0.207 16.527 1.00 87.69 109 LYS A C 1
ATOM 801 O O . LYS A 1 109 ? 4.582 0.199 15.303 1.00 87.69 109 LYS A O 1
ATOM 806 N N . GLU A 1 110 ? 5.290 0.939 17.307 1.00 90.31 110 GLU A N 1
ATOM 807 C CA . GLU A 1 110 ? 6.255 1.919 16.792 1.00 90.31 110 GLU A CA 1
ATOM 808 C C . GLU A 1 110 ? 7.444 1.256 16.082 1.00 90.31 110 GLU A C 1
ATOM 810 O O . GLU A 1 110 ? 7.885 1.690 15.016 1.00 90.31 110 GLU A O 1
ATOM 815 N N . GLU A 1 111 ? 7.941 0.161 16.660 1.00 91.62 111 GLU A N 1
ATOM 816 C CA . GLU A 1 111 ? 9.034 -0.636 16.101 1.00 91.62 111 GLU A CA 1
ATOM 817 C C . GLU A 1 111 ? 8.589 -1.325 14.807 1.00 91.62 111 GLU A C 1
ATOM 819 O O . GLU A 1 111 ? 9.285 -1.269 13.795 1.00 91.62 111 GLU A O 1
ATOM 824 N N . ALA A 1 112 ? 7.387 -1.908 14.810 1.00 92.06 112 ALA A N 1
ATOM 825 C CA . ALA A 1 112 ? 6.811 -2.524 13.624 1.00 92.06 112 ALA A CA 1
ATOM 826 C C . ALA A 1 112 ? 6.562 -1.514 12.505 1.00 92.06 112 ALA A C 1
ATOM 828 O O . ALA A 1 112 ? 6.862 -1.816 11.351 1.00 92.06 112 ALA A O 1
ATOM 829 N N . LEU A 1 113 ? 6.046 -0.324 12.827 1.00 94.69 113 LEU A N 1
ATOM 830 C CA . LEU A 1 113 ? 5.876 0.744 11.849 1.00 94.69 113 LEU A CA 1
ATOM 831 C C . LEU A 1 113 ? 7.231 1.143 11.258 1.00 94.69 113 LEU A C 1
ATOM 833 O O . LEU A 1 113 ? 7.374 1.147 10.040 1.00 94.69 113 LEU A O 1
ATOM 837 N N . SER A 1 114 ? 8.234 1.403 12.099 1.00 94.69 114 SER A N 1
ATOM 838 C CA . SER A 1 114 ? 9.574 1.796 11.643 1.00 94.69 114 SER A CA 1
ATOM 839 C C . SER A 1 114 ? 10.189 0.751 10.708 1.00 94.69 114 SER A C 1
ATOM 841 O O . SER A 1 114 ? 10.590 1.093 9.598 1.00 94.69 114 SER A O 1
ATOM 843 N N . LYS A 1 115 ? 10.161 -0.530 11.103 1.00 95.25 115 LYS A N 1
ATOM 844 C CA . LYS A 1 115 ? 10.668 -1.646 10.290 1.00 95.25 115 LYS A CA 1
ATOM 845 C C . LYS A 1 115 ? 9.915 -1.783 8.963 1.00 95.25 115 LYS A C 1
ATOM 847 O O . LYS A 1 115 ? 10.522 -1.955 7.912 1.00 95.25 115 LYS A O 1
ATOM 852 N N . THR A 1 116 ? 8.587 -1.661 9.000 1.00 95.56 116 THR A N 1
ATOM 853 C CA . THR A 1 116 ? 7.742 -1.730 7.799 1.00 95.56 116 THR A CA 1
ATOM 854 C C . THR A 1 116 ? 8.086 -0.612 6.815 1.00 95.56 116 THR A C 1
ATOM 856 O O . THR A 1 116 ? 8.215 -0.862 5.618 1.00 95.56 116 THR A O 1
ATOM 859 N N . ILE A 1 117 ? 8.231 0.626 7.300 1.00 96.31 117 ILE A N 1
ATOM 860 C CA . ILE A 1 117 ? 8.560 1.778 6.452 1.00 96.31 117 ILE A CA 1
ATOM 861 C C . ILE A 1 117 ? 9.954 1.616 5.844 1.00 96.31 117 ILE A C 1
ATOM 863 O O . ILE A 1 117 ? 10.092 1.791 4.639 1.00 96.31 117 ILE A O 1
ATOM 867 N N . GLU A 1 118 ? 10.955 1.222 6.632 1.00 96.50 118 GLU A N 1
ATOM 868 C CA . GLU A 1 118 ? 12.324 1.001 6.149 1.00 96.50 118 GLU A CA 1
ATOM 869 C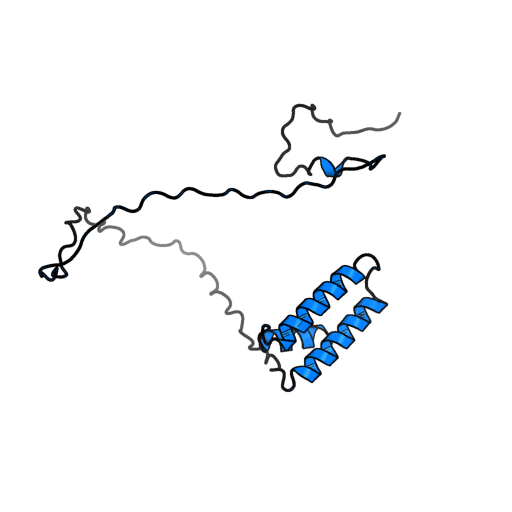 C . GLU A 1 118 ? 12.382 -0.054 5.031 1.00 96.50 118 GLU A C 1
ATOM 871 O O . GLU A 1 118 ? 12.979 0.173 3.971 1.00 96.50 118 GLU A O 1
ATOM 876 N N . ASN A 1 119 ? 11.698 -1.183 5.223 1.00 95.69 119 ASN A N 1
ATOM 877 C CA . ASN A 1 119 ? 11.632 -2.244 4.223 1.00 95.69 119 ASN A CA 1
ATOM 878 C C . ASN A 1 119 ? 10.955 -1.763 2.929 1.00 95.69 119 ASN A C 1
ATOM 880 O O . ASN A 1 119 ? 11.476 -1.970 1.830 1.00 95.69 119 ASN A O 1
ATOM 884 N N . LEU A 1 120 ? 9.813 -1.076 3.042 1.00 95.69 120 LEU A N 1
ATOM 885 C CA . LEU A 1 120 ? 9.092 -0.558 1.878 1.00 95.69 120 LEU A CA 1
ATOM 886 C C . LEU A 1 120 ? 9.879 0.543 1.155 1.00 95.69 120 LEU A C 1
ATOM 888 O O . LEU A 1 120 ? 9.894 0.564 -0.075 1.00 95.69 120 LEU A O 1
ATOM 892 N N . GLU A 1 121 ? 10.566 1.430 1.878 1.00 95.50 121 GLU A N 1
ATOM 893 C CA . GLU A 1 121 ? 11.431 2.454 1.281 1.00 95.50 121 GLU A CA 1
ATOM 894 C C . GLU A 1 121 ? 12.607 1.842 0.524 1.00 95.50 121 GLU A C 1
ATOM 896 O O . GLU A 1 121 ? 12.950 2.316 -0.562 1.00 95.50 121 GLU A O 1
ATOM 901 N N . THR A 1 122 ? 13.184 0.762 1.049 1.00 95.81 122 THR A N 1
ATOM 902 C CA . THR A 1 122 ? 14.256 0.028 0.371 1.00 95.81 122 THR A CA 1
ATOM 903 C C . THR A 1 122 ? 13.770 -0.478 -0.986 1.00 95.81 122 THR A C 1
ATOM 905 O O . THR A 1 122 ? 14.371 -0.149 -2.007 1.00 95.81 122 THR A O 1
ATOM 908 N N . VAL A 1 123 ? 12.620 -1.158 -1.025 1.00 95.00 123 VAL A N 1
ATOM 909 C CA . VAL A 1 123 ? 12.024 -1.675 -2.270 1.00 95.00 123 VAL A CA 1
ATOM 910 C C . VAL A 1 123 ? 11.651 -0.549 -3.242 1.00 95.00 123 VAL A C 1
ATOM 912 O O . VAL A 1 123 ? 11.868 -0.670 -4.448 1.00 95.00 123 VAL A O 1
ATOM 915 N N . ILE A 1 124 ? 11.125 0.573 -2.738 1.00 95.12 124 ILE A N 1
ATOM 916 C CA . ILE A 1 124 ? 10.809 1.756 -3.558 1.00 95.12 124 ILE A CA 1
ATOM 917 C C . ILE A 1 124 ? 12.064 2.310 -4.242 1.00 95.12 124 ILE A C 1
ATOM 919 O O . ILE A 1 124 ? 11.982 2.791 -5.371 1.00 95.12 124 ILE A O 1
ATOM 923 N N . ASN A 1 125 ? 13.215 2.269 -3.574 1.00 93.44 125 ASN A N 1
ATOM 924 C CA . ASN A 1 125 ? 14.452 2.823 -4.111 1.00 93.44 125 ASN A CA 1
ATOM 925 C C . ASN A 1 125 ? 15.198 1.848 -5.038 1.00 93.44 125 ASN A C 1
ATOM 927 O O . ASN A 1 125 ? 15.937 2.316 -5.906 1.00 93.44 125 ASN A O 1
ATOM 931 N N . THR A 1 126 ? 15.020 0.530 -4.879 1.00 94.25 126 THR A N 1
ATOM 932 C CA . THR A 1 126 ? 15.734 -0.485 -5.674 1.00 94.25 126 THR A CA 1
ATOM 933 C C . THR A 1 126 ? 14.934 -1.011 -6.865 1.00 94.25 126 THR A C 1
ATOM 935 O O . THR A 1 126 ? 15.472 -1.068 -7.967 1.00 94.25 126 THR A O 1
ATOM 938 N N . GLU A 1 127 ? 13.658 -1.361 -6.673 1.00 92.31 127 GLU A N 1
ATOM 939 C CA . GLU A 1 127 ? 12.877 -2.145 -7.647 1.00 92.31 127 GLU A CA 1
ATOM 940 C C . GLU A 1 127 ? 11.786 -1.341 -8.372 1.00 92.31 127 GLU A C 1
ATOM 942 O O . GLU A 1 127 ? 11.224 -1.801 -9.368 1.00 92.31 127 GLU A O 1
ATOM 947 N N . LEU A 1 128 ? 11.425 -0.153 -7.876 1.00 94.06 128 LEU A N 1
ATOM 948 C CA . LEU A 1 128 ? 10.259 0.575 -8.379 1.00 94.06 128 LEU A CA 1
ATOM 949 C C . LEU A 1 128 ? 10.598 1.551 -9.519 1.00 94.06 128 LEU A C 1
ATOM 951 O O . LEU A 1 128 ? 11.552 2.327 -9.464 1.00 94.06 128 LEU A O 1
ATOM 955 N N . ASP A 1 129 ? 9.725 1.594 -10.529 1.00 95.06 129 ASP A N 1
ATOM 956 C CA . ASP A 1 129 ? 9.803 2.564 -11.624 1.00 95.06 129 ASP A CA 1
ATOM 957 C C . ASP A 1 129 ? 9.764 4.016 -11.122 1.00 95.06 129 ASP A C 1
ATOM 959 O O . ASP A 1 129 ? 8.827 4.429 -10.431 1.00 95.06 129 ASP A O 1
ATOM 963 N N . LYS A 1 130 ? 10.695 4.848 -11.604 1.00 93.38 130 LYS A N 1
ATOM 964 C CA .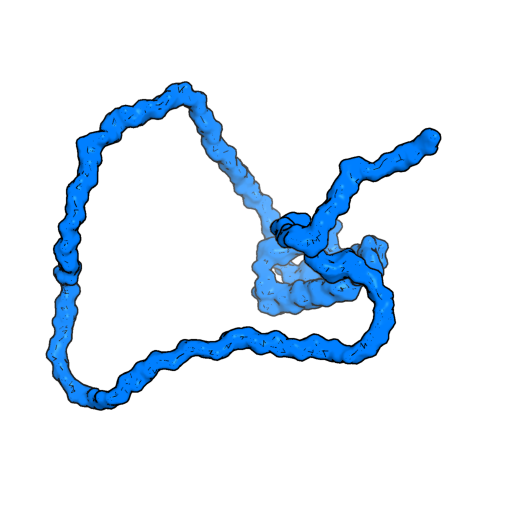 LYS A 1 130 ? 10.796 6.282 -11.259 1.00 93.38 130 LYS A CA 1
ATOM 965 C C . LYS A 1 130 ? 9.495 7.069 -11.466 1.00 93.38 130 LYS A C 1
ATOM 967 O O . LYS A 1 130 ? 9.249 8.031 -10.749 1.00 93.38 130 LYS A O 1
ATOM 972 N N . SER A 1 131 ? 8.658 6.666 -12.425 1.00 94.06 131 SER A N 1
ATOM 973 C CA . SER A 1 131 ? 7.367 7.312 -12.703 1.00 94.06 131 SER A CA 1
ATOM 974 C C . SER A 1 131 ? 6.304 7.058 -11.628 1.00 94.06 131 SER A C 1
ATOM 976 O O . SER A 1 131 ? 5.356 7.831 -11.525 1.00 94.06 131 SER A O 1
ATOM 978 N N . LYS A 1 132 ? 6.447 5.993 -10.828 1.00 95.19 132 LYS A N 1
ATOM 979 C CA . LYS A 1 132 ? 5.495 5.592 -9.779 1.00 95.19 132 LYS A CA 1
ATOM 980 C C . LYS A 1 132 ? 5.977 5.937 -8.373 1.00 95.19 132 LYS A C 1
ATOM 982 O O . LYS A 1 132 ? 5.149 6.051 -7.474 1.00 95.19 132 LYS A O 1
ATOM 987 N N . VAL A 1 133 ? 7.286 6.117 -8.190 1.00 96.06 133 VAL A N 1
ATOM 988 C CA . VAL A 1 133 ? 7.927 6.389 -6.893 1.00 96.06 133 VAL A CA 1
ATOM 989 C C . VAL A 1 133 ? 7.235 7.512 -6.116 1.00 96.06 133 VAL A C 1
ATOM 991 O O . VAL A 1 133 ? 6.949 7.338 -4.935 1.00 96.06 133 VAL A O 1
ATOM 994 N N . GLU A 1 134 ? 6.916 8.632 -6.767 1.00 96.50 134 GLU A N 1
ATOM 995 C CA . GLU A 1 134 ? 6.307 9.786 -6.092 1.00 96.50 134 GLU A CA 1
ATOM 996 C C . GLU A 1 134 ? 4.914 9.466 -5.523 1.00 96.50 134 GLU A C 1
ATOM 998 O O . GLU A 1 134 ? 4.622 9.732 -4.358 1.00 96.50 134 GLU A O 1
ATOM 1003 N N . GLU A 1 135 ? 4.060 8.823 -6.322 1.00 97.38 135 GLU A N 1
ATOM 1004 C CA . GLU A 1 135 ? 2.714 8.433 -5.887 1.00 97.38 135 GLU A CA 1
ATOM 1005 C C . GLU A 1 135 ? 2.770 7.359 -4.793 1.00 97.38 135 GLU A C 1
ATOM 1007 O O . GLU A 1 135 ? 1.995 7.408 -3.836 1.00 97.38 135 GLU A O 1
ATOM 1012 N N . VAL A 1 136 ? 3.699 6.402 -4.893 1.00 97.25 136 VAL A N 1
ATOM 1013 C CA . VAL A 1 136 ? 3.861 5.361 -3.870 1.00 97.25 136 VAL A CA 1
ATOM 1014 C C . VAL A 1 136 ? 4.359 5.957 -2.554 1.00 97.25 136 VAL A C 1
ATOM 1016 O O . VAL A 1 136 ? 3.776 5.649 -1.517 1.00 97.25 136 VAL A O 1
ATOM 1019 N N . ARG A 1 137 ? 5.342 6.869 -2.569 1.00 96.75 137 ARG A N 1
ATOM 1020 C CA . ARG A 1 137 ? 5.783 7.583 -1.354 1.00 96.75 137 ARG A CA 1
ATOM 1021 C C . ARG A 1 137 ? 4.655 8.384 -0.722 1.00 96.75 137 ARG A C 1
ATOM 1023 O O . ARG A 1 137 ? 4.468 8.333 0.489 1.00 96.75 137 ARG A O 1
ATOM 1030 N N . LYS A 1 138 ? 3.841 9.059 -1.536 1.00 97.88 138 LYS A N 1
ATOM 1031 C CA . LYS A 1 138 ? 2.668 9.782 -1.041 1.00 97.88 138 LYS A CA 1
ATOM 1032 C C . LYS A 1 138 ? 1.683 8.856 -0.324 1.00 97.88 138 LYS A C 1
ATOM 1034 O O . LYS A 1 138 ? 1.164 9.212 0.731 1.00 97.88 138 LYS A O 1
ATOM 1039 N N . ARG A 1 139 ? 1.418 7.665 -0.870 1.00 97.75 139 ARG A N 1
ATOM 1040 C CA . ARG A 1 139 ? 0.547 6.673 -0.214 1.00 97.75 139 ARG A CA 1
ATOM 1041 C C . ARG A 1 139 ? 1.184 6.058 1.025 1.00 97.75 139 ARG A C 1
ATOM 1043 O O . ARG A 1 139 ? 0.462 5.783 1.980 1.00 97.75 139 ARG A O 1
ATOM 1050 N N . LEU A 1 140 ? 2.502 5.875 1.020 1.00 97.06 140 LEU A N 1
ATOM 1051 C CA . LEU A 1 140 ? 3.252 5.399 2.176 1.00 97.06 140 LEU A CA 1
ATOM 1052 C C . LEU A 1 140 ? 3.127 6.379 3.351 1.00 97.06 140 LEU A C 1
ATOM 1054 O O . LEU A 1 140 ? 2.853 5.951 4.468 1.00 97.06 140 LEU A O 1
ATOM 1058 N N . GLU A 1 141 ? 3.204 7.685 3.089 1.00 97.69 141 GLU A N 1
ATOM 1059 C CA . GLU A 1 141 ? 3.014 8.714 4.120 1.00 97.69 141 GLU A CA 1
ATOM 1060 C C . GLU A 1 141 ? 1.583 8.716 4.682 1.00 97.69 141 GLU A C 1
ATOM 1062 O O . GLU A 1 141 ? 1.382 8.810 5.892 1.00 97.69 141 GLU A O 1
ATOM 1067 N N . VAL A 1 142 ? 0.568 8.530 3.827 1.00 97.69 142 VAL A N 1
ATOM 1068 C CA . VAL A 1 142 ? -0.824 8.371 4.288 1.00 97.69 142 VAL A CA 1
ATOM 1069 C C . VAL A 1 142 ? -0.964 7.134 5.175 1.00 97.69 142 VAL A C 1
ATOM 1071 O O . VAL A 1 142 ? -1.593 7.209 6.228 1.00 97.69 142 VAL A O 1
ATOM 1074 N N . MET A 1 143 ? -0.371 6.003 4.780 1.00 96.62 143 MET A N 1
ATOM 1075 C CA . MET A 1 143 ? -0.383 4.782 5.588 1.00 96.62 143 MET A CA 1
ATOM 1076 C C . MET A 1 143 ? 0.282 5.016 6.946 1.00 96.62 143 MET A C 1
ATOM 1078 O O . MET A 1 143 ? -0.283 4.618 7.961 1.00 96.62 143 MET A O 1
ATOM 1082 N N . LYS A 1 144 ? 1.434 5.693 6.970 1.00 95.94 144 LYS A N 1
ATOM 1083 C CA . LYS A 1 144 ? 2.159 6.051 8.192 1.00 95.94 144 LYS A CA 1
ATOM 1084 C C . LYS A 1 144 ? 1.305 6.913 9.125 1.00 95.94 144 LYS A C 1
ATOM 1086 O O . LYS A 1 144 ? 1.138 6.546 10.281 1.00 95.94 144 LYS A O 1
ATOM 1091 N N . SER A 1 145 ? 0.691 7.987 8.620 1.00 97.19 145 SER A N 1
ATOM 1092 C CA . SER A 1 145 ? -0.229 8.831 9.405 1.00 97.19 145 SER A CA 1
ATOM 1093 C C . SER A 1 145 ? -1.419 8.029 9.941 1.00 97.19 145 SER A C 1
ATOM 1095 O O . SER A 1 145 ? -1.718 8.097 11.130 1.00 97.19 145 SER A O 1
ATOM 1097 N N . MET A 1 146 ? -2.059 7.193 9.115 1.00 96.25 146 MET A N 1
ATOM 1098 C CA . MET A 1 146 ? -3.169 6.347 9.569 1.00 96.25 146 MET A CA 1
ATOM 1099 C C . MET A 1 146 ? -2.744 5.311 10.615 1.00 96.25 146 MET A C 1
ATOM 1101 O O . MET A 1 146 ? -3.546 4.952 11.477 1.00 96.25 146 MET A O 1
ATOM 1105 N N . TRP A 1 147 ? -1.510 4.818 10.543 1.00 95.75 147 TRP A N 1
ATOM 1106 C CA . TRP A 1 147 ? -0.961 3.899 11.530 1.00 95.75 147 TRP A CA 1
ATOM 1107 C C . TRP A 1 147 ? -0.722 4.603 12.866 1.00 95.75 147 TRP A C 1
ATOM 1109 O O . TRP A 1 147 ? -1.213 4.128 13.887 1.00 95.75 147 TRP A O 1
ATOM 1119 N N . SER A 1 148 ? -0.029 5.746 12.858 1.00 93.69 148 SER A N 1
ATOM 1120 C CA . SER A 1 148 ? 0.290 6.519 14.067 1.00 93.69 148 SER A CA 1
ATOM 1121 C C . SER A 1 148 ? -0.945 7.132 14.736 1.00 93.69 148 SER A C 1
ATOM 1123 O O . SER A 1 148 ? -0.951 7.341 15.943 1.00 93.69 148 SER A O 1
ATOM 1125 N N . GLU A 1 149 ? -2.006 7.407 13.975 1.00 95.31 149 GLU A N 1
ATOM 1126 C CA . GLU A 1 149 ? -3.297 7.873 14.500 1.00 95.31 149 GLU A CA 1
ATOM 1127 C C . GLU A 1 149 ? -4.201 6.730 15.010 1.00 95.31 149 GLU A C 1
ATOM 1129 O O . GLU A 1 149 ? -5.385 6.958 15.259 1.00 95.31 149 GLU A O 1
ATOM 1134 N N . ASP A 1 150 ? -3.687 5.495 15.109 1.00 93.00 150 ASP A N 1
ATOM 1135 C CA . ASP A 1 150 ? -4.437 4.290 15.502 1.00 93.00 150 ASP A CA 1
ATOM 1136 C C . ASP A 1 150 ? -5.699 4.037 14.642 1.00 93.00 150 ASP A C 1
ATOM 1138 O O . ASP A 1 150 ? -6.676 3.417 15.069 1.00 93.00 150 ASP A O 1
ATOM 1142 N N . LYS A 1 151 ? -5.690 4.483 13.378 1.00 95.44 151 LYS A N 1
ATOM 1143 C CA . LYS A 1 151 ? -6.782 4.242 12.413 1.00 95.44 151 LYS A CA 1
ATOM 1144 C C . LYS A 1 151 ? -6.658 2.898 11.698 1.00 95.44 151 LYS A C 1
ATOM 1146 O O . LYS A 1 151 ? -7.607 2.462 11.044 1.00 95.44 151 LYS A O 1
ATOM 1151 N N . LEU A 1 152 ? -5.504 2.239 11.807 1.00 91.50 152 LEU A N 1
ATOM 1152 C CA . LEU A 1 152 ? -5.266 0.886 11.309 1.00 91.50 152 LEU A CA 1
ATOM 1153 C C . LEU A 1 152 ? -5.405 -0.125 12.448 1.00 91.50 152 LEU A C 1
ATOM 1155 O O . LEU A 1 152 ? -4.727 -0.017 13.462 1.00 91.50 152 LEU A O 1
ATOM 1159 N N . ASN A 1 153 ? -6.252 -1.136 12.258 1.00 92.19 153 ASN A N 1
ATOM 1160 C CA . ASN A 1 153 ? -6.440 -2.227 13.218 1.00 92.19 153 ASN A CA 1
ATOM 1161 C C . ASN A 1 153 ? -5.134 -3.023 13.409 1.00 92.19 153 ASN A C 1
ATOM 1163 O O . ASN A 1 153 ? -4.468 -3.331 12.421 1.00 92.19 153 ASN A O 1
ATOM 1167 N N . ASP A 1 154 ? -4.818 -3.430 14.640 1.00 90.69 154 ASP A N 1
ATOM 1168 C CA . ASP A 1 154 ? -3.635 -4.228 15.005 1.00 90.69 154 ASP A CA 1
ATOM 1169 C C . ASP A 1 154 ? -3.440 -5.475 14.121 1.00 90.69 154 ASP A C 1
ATOM 1171 O O . ASP A 1 154 ? -2.318 -5.838 13.769 1.00 90.69 154 ASP A O 1
ATOM 1175 N N . LYS A 1 155 ? -4.534 -6.112 13.684 1.00 91.00 155 LYS A N 1
ATOM 1176 C CA . LYS A 1 155 ? -4.476 -7.238 12.739 1.00 91.00 155 LYS A CA 1
ATOM 1177 C C . LYS A 1 155 ? -3.934 -6.820 11.370 1.00 91.00 155 LYS A C 1
ATOM 1179 O O . LYS A 1 155 ? -3.184 -7.564 10.743 1.00 91.00 155 LYS A O 1
ATOM 1184 N N . ILE A 1 156 ? -4.345 -5.650 10.886 1.00 92.12 156 ILE A N 1
ATOM 1185 C CA . ILE A 1 156 ? -3.856 -5.087 9.624 1.00 92.12 156 ILE A CA 1
ATOM 1186 C C . ILE A 1 156 ? -2.391 -4.697 9.782 1.00 92.12 156 ILE A C 1
ATOM 1188 O O . ILE A 1 156 ? -1.597 -5.074 8.933 1.00 92.12 156 ILE A O 1
ATOM 1192 N N . GLN A 1 157 ? -2.028 -4.052 10.891 1.00 92.75 157 GLN A N 1
ATOM 1193 C CA . GLN A 1 157 ? -0.643 -3.709 11.220 1.00 92.75 157 GLN A CA 1
ATOM 1194 C C . GLN A 1 157 ? 0.276 -4.945 11.174 1.00 92.75 157 GLN A C 1
ATOM 1196 O O . GLN A 1 157 ? 1.278 -4.949 10.462 1.00 92.75 157 GLN A O 1
ATOM 1201 N N . GLY A 1 158 ? -0.116 -6.041 11.837 1.00 92.06 158 GLY A N 1
ATOM 1202 C CA . GLY A 1 158 ? 0.635 -7.302 11.806 1.00 92.06 158 GLY A CA 1
ATOM 1203 C C . GLY A 1 158 ? 0.727 -7.930 10.409 1.00 92.06 158 GLY A C 1
ATOM 1204 O O . GLY A 1 158 ? 1.762 -8.484 10.041 1.00 92.06 158 GLY A O 1
ATOM 1205 N N . ASN A 1 159 ? -0.325 -7.810 9.593 1.00 92.25 159 ASN A N 1
ATOM 1206 C CA . ASN A 1 159 ? -0.298 -8.287 8.210 1.00 92.25 159 ASN A CA 1
ATOM 1207 C C . ASN A 1 159 ? 0.626 -7.451 7.319 1.00 92.25 159 ASN A C 1
ATOM 1209 O O . ASN A 1 159 ? 1.354 -8.026 6.517 1.00 92.25 159 ASN A O 1
ATOM 1213 N N . VAL A 1 160 ? 0.594 -6.119 7.435 1.00 93.38 160 VAL A N 1
ATOM 1214 C CA . VAL A 1 160 ? 1.466 -5.243 6.639 1.00 93.38 160 VAL A CA 1
ATOM 1215 C C . VAL A 1 160 ? 2.927 -5.491 6.999 1.00 93.38 160 VAL A C 1
ATOM 1217 O O . VAL A 1 160 ? 3.736 -5.661 6.091 1.00 93.38 160 VAL A O 1
ATOM 1220 N N . LEU A 1 161 ? 3.241 -5.619 8.293 1.00 93.62 161 LEU A N 1
ATOM 1221 C CA . LEU A 1 161 ? 4.585 -5.975 8.746 1.00 93.62 161 LEU A CA 1
ATOM 1222 C C . LEU A 1 161 ? 5.060 -7.279 8.095 1.00 93.62 161 LEU A C 1
ATOM 1224 O O . LEU A 1 161 ? 6.123 -7.308 7.487 1.00 93.62 161 LEU A O 1
ATOM 1228 N N . LYS A 1 162 ? 4.235 -8.330 8.136 1.00 92.69 162 LYS A N 1
ATOM 1229 C CA . LYS A 1 162 ? 4.556 -9.627 7.524 1.00 92.69 162 LYS A CA 1
ATOM 1230 C C . LYS A 1 162 ? 4.773 -9.554 6.007 1.00 92.69 162 LYS A C 1
ATOM 1232 O O . LYS A 1 162 ? 5.525 -10.353 5.471 1.00 92.69 162 LYS A O 1
ATOM 1237 N N . ILE A 1 163 ? 4.073 -8.661 5.307 1.00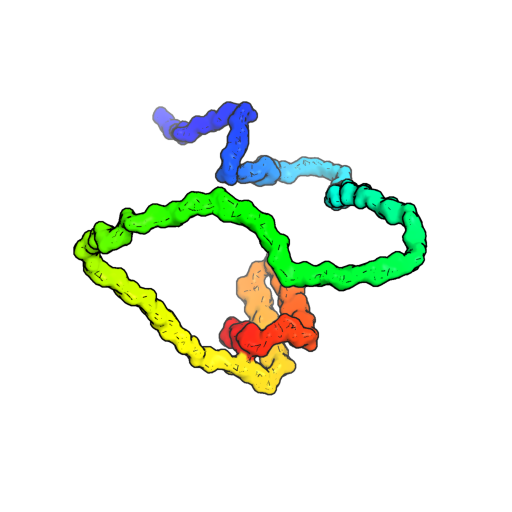 93.00 163 ILE A N 1
ATOM 1238 C CA . ILE A 1 163 ? 4.235 -8.469 3.854 1.00 93.00 163 ILE A CA 1
ATOM 1239 C C . ILE A 1 163 ? 5.521 -7.698 3.537 1.00 93.00 163 ILE A C 1
ATOM 1241 O O . ILE A 1 163 ? 6.065 -7.849 2.449 1.00 93.00 163 ILE A O 1
ATOM 1245 N N . SER A 1 164 ? 5.972 -6.846 4.459 1.00 92.12 164 SER A N 1
ATOM 1246 C CA . SER A 1 164 ? 7.185 -6.049 4.284 1.00 92.12 164 SER A CA 1
ATOM 1247 C C . SER A 1 164 ? 8.481 -6.810 4.580 1.00 92.12 164 SER A C 1
ATOM 1249 O O . SER A 1 164 ? 9.543 -6.288 4.265 1.00 92.12 164 SER A O 1
ATOM 1251 N N . GLU A 1 165 ? 8.415 -7.984 5.213 1.00 87.12 165 GLU A N 1
ATOM 1252 C CA . GLU A 1 165 ? 9.564 -8.880 5.454 1.00 87.12 165 GLU A CA 1
ATOM 1253 C C . GLU A 1 165 ? 9.906 -9.723 4.221 1.00 87.12 165 GLU A C 1
ATOM 1255 O O . GLU A 1 165 ? 11.121 -9.895 3.973 1.00 87.12 165 GLU A O 1
#

Foldseek 3Di:
DDDDDPDDDDDPPDDADPPHDDPVVPDDDDDDDDDDDDDDDDDDDDDDDDDDDDDDDDDDDDDPDDDDDDPDDDDDPDDPDPDDPPDDPDDDPPPPPPPPPVLPQPPDLVVLLVLLLVLVVVCLVPPDDPVCSVVVVVVNVVVSVCSVVVVDDSSRSSVSSVVSD

pLDDT: mean 71.71, std 18.37, range [39.19, 97.88]

InterPro domains:
  IPR040243 Steroid receptor RNA activator 1 [PTHR18834] (13-162)

Radius of gyration: 33.02 Å; chains: 1; bounding box: 73×67×82 Å

Sequence (165 aa):
EEVASTQKSLQSSQDPGWNDPPKWAFTPTATTTTATPTKRLLNKRVAFPLSSASPASSASPVLPGQLPPTNLPPPPTQLTHLTSAPHAPLLAPTTVSKNETNTPTCVNKEEALSKTIENLETVINTELDKSKVEEVRKRLEVMKSMWSEDKLNDKIQGNVLKISE

Secondary structure (DSSP, 8-state):
-------PPPPTTPPPPTTSPPGGGG-----------------------PPP--------PPPS-------PPPPP----------PPPP----------------S-HHHHHHHHHHHHHHHHHHTS-HHHHHHHHHHHHHHHHHHHTT-S-HHHHHHHHHHH-